Protein AF-A0A7X3IPS2-F1 (afdb_monomer_lite)

Secondary structure (DSSP, 8-state):
--------------HHHHHHHHHHHGGGSPPPHHHHHHHHHHHHHHHHTT-HHHHHHHHHHHHHHHHHHHHHHHHT-SS--SS--HHHHHHHS--TTS---HHHHHHHHHHHHHHH-S-GGGGSPPPHHHHHHHHHHHHHHHHHHHHHHHGGG-------

Foldseek 3Di:
DDDDPDDPPPPPPPVVVVLVVVVVVCLWDQDDLVRLLVLLVVLVVCLVVLQLLSNLSSLLSSLQSLLQLLLCLVVVNPTGDSDDDPVSQQQLCQDPVRGRDVVVVVLSVVSVCLNPPPDCVSSPRDDSVVSVVSSQSSLVSSQVSLCSRQPPPRPRDRPD

Organism: NCBI:txid2691084

Sequence (160 aa):
MTAQYRLREEEYFDWSTHVLQLRNGVKSSTASIEEVQASMNFTKIFLEYQLTFPCLVLCNWAIDNALRTFYMKKHRQISPPYTLSLNQLLELTRDSRGHPDLETVNFMESIRFLVNSPDMALHQPMNEGHLINMIRRADKLVYDLYLRSYGAEARYKRVF

pLDDT: mean 80.74, std 19.68, range [32.91, 97.38]

Radius of gyration: 18.31 Å; chains: 1; bounding box: 43×30×71 Å

Structure (mmCIF, N/CA/C/O backbone):
data_AF-A0A7X3IPS2-F1
#
_entry.id   AF-A0A7X3IPS2-F1
#
loop_
_atom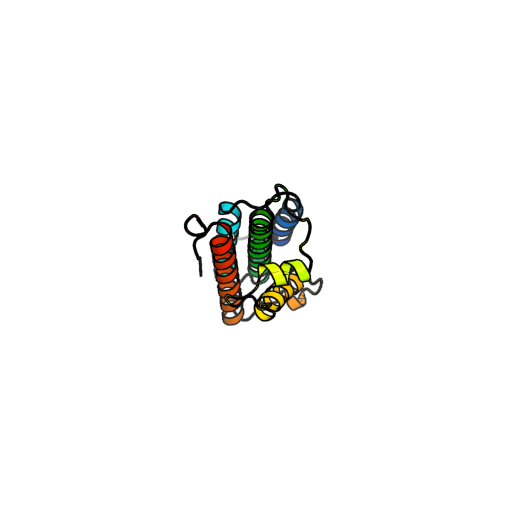_site.group_PDB
_atom_site.id
_atom_site.type_symbol
_atom_site.label_atom_id
_atom_site.label_alt_id
_atom_site.label_comp_id
_atom_site.label_asym_id
_atom_site.label_entity_id
_atom_site.label_seq_id
_atom_site.pdbx_PDB_ins_code
_atom_site.Cartn_x
_atom_site.Cartn_y
_atom_site.Cartn_z
_atom_site.occupancy
_atom_site.B_iso_or_equiv
_atom_site.auth_seq_id
_atom_site.auth_comp_id
_atom_site.auth_asym_id
_atom_site.auth_atom_id
_atom_site.pdbx_PDB_model_num
ATOM 1 N N . MET A 1 1 ? -24.904 14.434 53.618 1.00 34.22 1 MET A N 1
ATOM 2 C CA . MET A 1 1 ? -24.060 13.274 53.255 1.00 34.22 1 MET A CA 1
ATOM 3 C C . MET A 1 1 ? -24.700 12.617 52.038 1.00 34.22 1 MET A C 1
ATOM 5 O O . MET A 1 1 ? -25.789 12.091 52.181 1.00 34.22 1 MET A O 1
ATOM 9 N N . THR A 1 2 ? -24.271 13.007 50.827 1.00 32.97 2 THR A N 1
ATOM 10 C CA . THR A 1 2 ? -23.383 12.239 49.901 1.00 32.97 2 THR A CA 1
ATOM 11 C C . THR A 1 2 ? -24.122 11.072 49.225 1.00 32.97 2 THR A C 1
ATOM 13 O O . THR A 1 2 ? -24.678 10.250 49.929 1.00 32.97 2 THR A O 1
ATOM 16 N N . ALA A 1 3 ? -24.171 10.904 47.902 1.00 33.41 3 ALA A N 1
ATOM 17 C CA . ALA A 1 3 ? -23.391 11.495 46.819 1.00 33.41 3 ALA A CA 1
ATOM 18 C C . ALA A 1 3 ? -24.194 11.503 45.501 1.00 33.41 3 ALA A C 1
ATOM 20 O O . ALA A 1 3 ? -24.949 10.578 45.211 1.00 33.41 3 ALA A O 1
ATOM 21 N N . GLN A 1 4 ? -23.988 12.553 44.701 1.00 34.12 4 GLN A N 1
ATOM 22 C CA . GLN A 1 4 ? -24.359 12.616 43.288 1.00 34.12 4 GLN A CA 1
ATOM 23 C C . GLN A 1 4 ? -23.482 11.637 42.499 1.00 34.12 4 GLN A C 1
ATOM 25 O O . GLN A 1 4 ? -22.257 11.777 42.489 1.00 34.12 4 GLN A O 1
ATOM 30 N N . TYR A 1 5 ? -24.100 10.682 41.806 1.00 33.94 5 TYR A N 1
ATOM 31 C CA . TYR A 1 5 ? -23.429 9.923 40.757 1.00 33.94 5 TYR A CA 1
ATOM 32 C C . TYR A 1 5 ? -23.233 10.843 39.551 1.00 33.94 5 TYR A C 1
ATOM 34 O O . TYR A 1 5 ? -24.159 11.127 38.795 1.00 33.94 5 TYR A O 1
ATOM 42 N N . ARG A 1 6 ? -22.012 11.361 39.418 1.00 32.91 6 ARG A N 1
ATOM 43 C CA . ARG A 1 6 ? -21.554 12.119 38.258 1.00 32.91 6 ARG A CA 1
ATOM 44 C C . ARG A 1 6 ? -21.224 11.098 37.162 1.00 32.91 6 ARG A C 1
ATOM 46 O O . ARG A 1 6 ? -20.162 10.481 37.205 1.00 32.91 6 ARG A O 1
ATOM 53 N N . LEU A 1 7 ? -22.164 10.869 36.243 1.00 37.28 7 LEU A N 1
ATOM 54 C CA . LEU A 1 7 ? -21.912 10.122 35.010 1.00 37.28 7 LEU A CA 1
ATOM 55 C C . LEU A 1 7 ? -20.821 10.872 34.240 1.00 37.28 7 LEU A C 1
ATOM 57 O O . LEU A 1 7 ? -20.974 12.048 33.917 1.00 37.28 7 LEU A O 1
ATOM 61 N N . ARG A 1 8 ? -19.675 10.218 34.059 1.00 33.62 8 ARG A N 1
ATOM 62 C CA . ARG A 1 8 ? -18.564 10.730 33.267 1.00 33.62 8 ARG A CA 1
ATOM 63 C C . ARG A 1 8 ? -18.957 10.494 31.810 1.00 33.62 8 ARG A C 1
ATOM 65 O O . ARG A 1 8 ? -18.956 9.352 31.368 1.00 33.62 8 ARG A O 1
ATOM 72 N N . GLU A 1 9 ? -19.383 11.550 31.125 1.00 34.34 9 GLU A N 1
ATOM 73 C CA . GLU A 1 9 ? -19.532 11.552 29.671 1.00 34.34 9 GLU A CA 1
ATOM 74 C C . GLU A 1 9 ? -18.151 11.250 29.078 1.00 34.34 9 GLU A C 1
ATOM 76 O O . GLU A 1 9 ? -17.241 12.076 29.128 1.00 34.34 9 GLU A O 1
ATOM 81 N N . GLU A 1 10 ? -17.949 10.017 28.616 1.00 37.53 10 GLU A N 1
ATOM 82 C CA . GLU A 1 10 ? -16.849 9.707 27.712 1.00 37.53 10 GLU A CA 1
ATOM 83 C C . GLU A 1 10 ? -17.208 10.358 26.378 1.00 37.53 10 GLU A C 1
ATOM 85 O O . GLU A 1 10 ? -18.087 9.888 25.656 1.00 37.53 10 GLU A O 1
ATOM 90 N N . GLU A 1 11 ? -16.581 11.501 26.097 1.00 37.28 11 GLU A N 1
ATOM 91 C CA . GLU A 1 11 ? -16.639 12.152 24.794 1.00 37.28 11 GLU A CA 1
ATOM 92 C C . GLU A 1 11 ? -16.196 11.141 23.730 1.00 37.28 11 GLU A C 1
ATOM 94 O O . GLU A 1 11 ? -15.011 10.840 23.572 1.00 37.28 11 GLU A O 1
ATOM 99 N N . TYR A 1 12 ? -17.171 10.586 23.011 1.00 39.53 12 TYR A N 1
ATOM 100 C CA . TYR A 1 12 ? -16.954 9.825 21.791 1.00 39.53 12 TYR A CA 1
ATOM 101 C C . TYR A 1 12 ? -16.285 10.761 20.781 1.00 39.53 12 TYR A C 1
ATOM 103 O O . TYR A 1 12 ? -16.941 11.553 20.103 1.00 39.53 12 TYR A O 1
ATOM 111 N N . PHE A 1 13 ? -14.955 10.726 20.738 1.00 41.16 13 PHE A N 1
ATOM 112 C CA . PHE A 1 13 ? -14.183 11.504 19.786 1.00 41.16 13 PHE A CA 1
ATOM 113 C C . PHE A 1 13 ? -14.380 10.884 18.403 1.00 41.16 13 PHE A C 1
ATOM 115 O O . PHE A 1 13 ? -13.818 9.834 1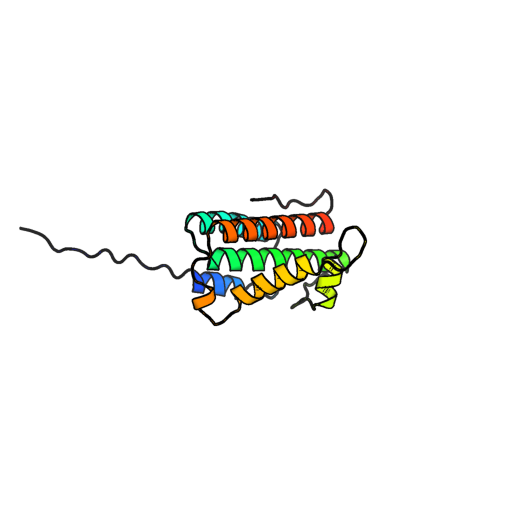8.080 1.00 41.16 13 PHE A O 1
ATOM 122 N N . ASP A 1 14 ? -15.231 11.519 17.600 1.00 45.22 14 ASP A N 1
ATOM 123 C CA . ASP A 1 14 ? -15.514 11.101 16.236 1.00 45.22 14 ASP A CA 1
ATOM 124 C C . ASP A 1 14 ? -14.281 11.325 15.345 1.00 45.22 14 ASP A C 1
ATOM 126 O O . ASP A 1 14 ? -14.083 12.366 14.712 1.00 45.22 14 ASP A O 1
ATOM 130 N N . TRP A 1 15 ? -13.426 10.307 15.281 1.00 46.47 15 TRP A N 1
ATOM 131 C CA . TRP A 1 15 ? -12.286 10.278 14.370 1.00 46.47 15 TRP A CA 1
ATOM 132 C C . TRP A 1 15 ? -12.720 10.308 12.900 1.00 46.47 15 TRP A C 1
ATOM 134 O O . TRP A 1 15 ? -11.904 10.660 12.047 1.00 46.47 15 TRP A O 1
ATOM 144 N N . SER A 1 16 ? -13.980 9.985 12.571 1.00 45.34 16 SER A N 1
ATOM 145 C CA . SER A 1 16 ? -14.436 9.942 11.180 1.00 45.34 16 SER A CA 1
ATOM 146 C C . SER A 1 16 ? -14.398 11.327 10.534 1.00 45.34 16 SER A C 1
ATOM 148 O O . SER A 1 16 ? -13.926 11.453 9.405 1.00 45.34 16 SER A O 1
ATOM 150 N N . THR A 1 17 ? -14.755 12.391 11.259 1.00 43.91 17 THR A N 1
ATOM 151 C CA . THR A 1 17 ? -14.713 13.768 10.744 1.00 43.91 17 THR A CA 1
ATOM 152 C C . THR A 1 17 ? -13.282 14.259 10.514 1.00 43.91 17 THR A C 1
ATOM 154 O O . THR A 1 17 ? -13.012 14.882 9.488 1.00 43.91 17 THR A O 1
ATOM 157 N N . HIS A 1 18 ? -12.336 13.922 11.395 1.00 47.38 18 HIS A N 1
ATOM 158 C CA . HIS A 1 18 ? -10.920 14.287 11.234 1.00 47.38 18 HIS A CA 1
ATOM 159 C C . HIS A 1 18 ? -10.238 13.488 10.110 1.00 47.38 18 HIS A C 1
ATOM 161 O O . HIS A 1 18 ? -9.494 14.046 9.301 1.00 47.38 18 HIS A O 1
ATOM 167 N N . VAL A 1 19 ? -10.555 12.198 9.984 1.00 49.00 19 VAL A N 1
ATOM 168 C CA . VAL A 1 19 ? -10.088 11.343 8.881 1.00 49.00 19 VAL A CA 1
ATOM 169 C C . VAL A 1 19 ? -10.677 11.802 7.535 1.00 49.00 19 VAL A C 1
ATOM 171 O O . VAL A 1 19 ? -9.983 11.818 6.516 1.00 49.00 19 VAL A O 1
ATOM 174 N N . LEU A 1 20 ? -11.930 12.268 7.515 1.00 43.88 20 LEU A N 1
ATOM 175 C CA . LEU A 1 20 ? -12.559 12.873 6.334 1.00 43.88 20 LEU A CA 1
ATOM 176 C C . LEU A 1 20 ? -11.974 14.254 5.982 1.00 43.88 20 LEU A C 1
ATOM 178 O O . LEU A 1 20 ? -11.923 14.614 4.803 1.00 43.88 20 LEU A O 1
ATOM 182 N N . GLN A 1 21 ? -11.494 15.023 6.962 1.00 43.47 21 GLN A N 1
ATOM 183 C CA . GLN A 1 21 ? -10.773 16.277 6.714 1.00 43.47 21 GLN A CA 1
ATOM 184 C C . GLN A 1 21 ? -9.383 16.026 6.110 1.00 43.47 21 GLN A C 1
ATOM 186 O O . GLN A 1 21 ? -9.033 16.674 5.119 1.00 43.47 21 GLN A O 1
ATOM 191 N N . LEU A 1 22 ? -8.649 15.011 6.589 1.00 46.16 22 LEU A N 1
ATOM 192 C CA . LEU A 1 22 ? -7.422 14.527 5.936 1.00 46.16 22 LEU A CA 1
ATOM 193 C C . LEU A 1 22 ? -7.694 14.084 4.484 1.00 46.16 22 LEU A C 1
ATOM 195 O O . LEU A 1 22 ? -6.935 14.413 3.573 1.00 46.16 22 LEU A O 1
ATOM 199 N N . ARG A 1 23 ? -8.828 13.419 4.226 1.00 44.53 23 ARG A N 1
ATOM 200 C CA . ARG A 1 23 ? -9.253 12.998 2.876 1.00 44.53 23 ARG A CA 1
ATOM 201 C C . ARG A 1 23 ? -9.478 14.168 1.904 1.00 44.53 23 ARG A C 1
ATOM 203 O O . ARG A 1 23 ? -9.291 13.997 0.698 1.00 44.53 23 ARG A O 1
ATOM 210 N N . ASN A 1 24 ? -9.904 15.339 2.383 1.00 41.78 24 ASN A N 1
ATOM 211 C CA . ASN A 1 24 ? -10.244 16.478 1.523 1.00 41.78 24 ASN A CA 1
ATOM 212 C C . ASN A 1 24 ? -9.077 17.450 1.281 1.00 41.78 24 ASN A C 1
ATOM 214 O O . ASN A 1 24 ? -9.014 18.022 0.195 1.00 41.78 24 ASN A O 1
ATOM 218 N N . GLY A 1 25 ? -8.132 17.581 2.218 1.00 42.94 25 GLY A N 1
ATOM 219 C CA . GLY A 1 25 ? -6.941 18.429 2.050 1.00 42.94 25 GLY A CA 1
ATOM 220 C C . GLY A 1 25 ? -5.858 17.849 1.125 1.00 42.94 25 GLY A C 1
ATOM 221 O O . GLY A 1 25 ? -5.086 18.596 0.537 1.00 42.94 25 GLY A O 1
ATOM 222 N N . VAL A 1 26 ? -5.825 16.524 0.933 1.00 50.06 26 VAL A N 1
ATOM 223 C CA . VAL A 1 26 ? -4.728 15.808 0.237 1.00 50.06 26 VAL A CA 1
ATOM 224 C C . VAL A 1 26 ? -4.980 15.617 -1.273 1.00 50.06 26 VAL A C 1
ATOM 226 O O . VAL A 1 26 ? -4.224 14.963 -1.985 1.00 50.06 26 VAL A O 1
ATOM 229 N N . LYS A 1 27 ? -6.040 16.213 -1.830 1.00 47.78 27 LYS A N 1
ATOM 230 C CA . LYS A 1 27 ? -6.410 16.007 -3.244 1.00 47.78 27 LYS A CA 1
ATOM 231 C C . LYS A 1 27 ? -5.476 16.697 -4.259 1.00 47.78 27 LYS A C 1
ATOM 233 O O . LYS A 1 27 ? -5.594 16.393 -5.445 1.00 47.78 27 LYS A O 1
ATOM 238 N N . SER A 1 28 ? -4.545 17.562 -3.831 1.00 47.19 28 SER A N 1
ATOM 239 C CA . SER A 1 28 ? -3.682 18.361 -4.726 1.00 47.19 28 SER A CA 1
ATOM 240 C C . SER A 1 28 ? -2.165 18.206 -4.539 1.00 47.19 28 SER A C 1
ATOM 242 O O . SER A 1 28 ? -1.419 18.788 -5.322 1.00 47.19 28 SER A O 1
ATOM 244 N N . SER A 1 29 ? -1.685 17.437 -3.556 1.00 54.91 29 SER A N 1
ATOM 245 C CA . SER A 1 29 ? -0.248 17.219 -3.316 1.00 54.91 29 SER A CA 1
ATOM 246 C C . SER A 1 29 ? 0.054 15.728 -3.241 1.00 54.91 29 SER A C 1
ATOM 248 O O . SER A 1 29 ? -0.728 14.972 -2.669 1.00 54.91 29 SER A O 1
ATOM 250 N N . THR A 1 30 ? 1.181 15.288 -3.803 1.00 61.06 30 THR A N 1
ATOM 251 C CA . THR A 1 30 ? 1.749 13.992 -3.411 1.00 61.06 30 THR A CA 1
ATOM 252 C C . THR A 1 30 ? 2.119 14.068 -1.948 1.00 61.06 30 THR A C 1
ATOM 254 O O . THR A 1 30 ? 2.839 14.997 -1.570 1.00 61.06 30 THR A O 1
ATOM 257 N N . ALA A 1 31 ? 1.656 13.108 -1.150 1.00 68.75 31 ALA A N 1
ATOM 258 C CA . ALA A 1 31 ? 2.156 12.999 0.204 1.00 68.75 31 ALA A CA 1
ATOM 259 C C . ALA A 1 31 ? 3.664 12.713 0.172 1.00 68.75 31 ALA A C 1
ATOM 261 O O . ALA A 1 31 ? 4.147 11.954 -0.680 1.00 68.75 31 ALA A O 1
ATOM 262 N N . SER A 1 32 ? 4.411 13.325 1.083 1.00 81.12 32 SER A N 1
ATOM 263 C CA . SER A 1 32 ? 5.819 13.008 1.274 1.00 81.12 32 SER A CA 1
ATOM 264 C C . SER A 1 32 ? 5.973 11.553 1.737 1.00 81.12 32 SER A C 1
ATOM 266 O O . SER A 1 32 ? 5.041 10.921 2.246 1.00 81.12 32 SER A O 1
ATOM 268 N N . ILE A 1 33 ? 7.164 10.979 1.564 1.00 86.69 33 ILE A N 1
ATOM 269 C CA . ILE A 1 33 ? 7.423 9.611 2.034 1.00 86.69 33 ILE A CA 1
ATOM 270 C C . ILE A 1 33 ? 7.246 9.501 3.556 1.00 86.69 33 ILE A C 1
ATOM 272 O O . ILE A 1 33 ? 6.801 8.468 4.053 1.00 86.69 33 ILE A O 1
ATOM 276 N N . GLU A 1 34 ? 7.536 10.581 4.285 1.00 88.31 34 GLU A N 1
ATOM 277 C CA . GLU A 1 34 ? 7.332 10.701 5.728 1.00 88.31 34 GLU A CA 1
ATOM 278 C C . GLU A 1 34 ? 5.846 10.682 6.096 1.00 88.31 34 GLU A C 1
ATOM 280 O O . GLU A 1 34 ? 5.460 10.020 7.057 1.00 88.31 34 GLU A O 1
ATOM 285 N N . GLU A 1 35 ? 5.004 11.352 5.313 1.00 89.06 35 GLU A N 1
ATOM 286 C CA . GLU A 1 35 ? 3.555 11.344 5.496 1.00 89.06 35 GLU A CA 1
ATOM 287 C C . GLU A 1 35 ? 2.972 9.940 5.267 1.00 89.06 35 GLU A C 1
ATOM 289 O O . GLU A 1 35 ? 2.191 9.450 6.086 1.00 89.06 35 GLU A O 1
ATOM 294 N N . VAL A 1 36 ? 3.416 9.233 4.219 1.00 92.12 36 VAL A N 1
ATOM 295 C CA . VAL A 1 36 ? 3.009 7.834 3.989 1.00 92.12 36 VAL A CA 1
ATOM 296 C C . VAL A 1 36 ? 3.486 6.913 5.116 1.00 92.12 36 VAL A C 1
ATOM 298 O O . VAL A 1 36 ? 2.712 6.083 5.600 1.00 92.12 36 VAL A O 1
ATOM 301 N N . GLN A 1 37 ? 4.724 7.085 5.586 1.00 92.88 37 GLN A N 1
ATOM 302 C CA . GLN A 1 37 ? 5.255 6.348 6.734 1.00 92.88 37 GLN A CA 1
ATOM 303 C C . GLN A 1 37 ? 4.420 6.586 7.998 1.00 92.88 37 GLN A C 1
ATOM 305 O O . GLN A 1 37 ? 4.110 5.636 8.720 1.00 92.88 37 GLN A O 1
ATOM 310 N N . ALA A 1 38 ? 4.043 7.839 8.267 1.00 92.88 38 ALA A N 1
ATOM 311 C CA . ALA A 1 38 ? 3.233 8.200 9.422 1.00 92.88 38 ALA A CA 1
ATOM 312 C C . ALA A 1 38 ? 1.865 7.510 9.385 1.00 92.88 38 ALA A C 1
ATOM 314 O O . ALA A 1 38 ? 1.455 6.934 10.389 1.00 92.88 38 ALA A O 1
ATOM 315 N N . SER A 1 39 ? 1.195 7.468 8.231 1.00 92.38 39 SER A N 1
ATOM 316 C CA . SER A 1 39 ? -0.091 6.768 8.094 1.00 92.38 39 SER A CA 1
ATOM 317 C C . SER A 1 39 ? 0.005 5.269 8.359 1.00 92.38 39 SER A C 1
ATOM 319 O O . SER A 1 39 ? -0.865 4.696 9.021 1.00 92.38 39 SER A O 1
ATOM 321 N N . MET A 1 40 ? 1.085 4.623 7.923 1.00 94.75 40 MET A N 1
ATOM 322 C CA . MET A 1 40 ? 1.300 3.203 8.207 1.00 94.75 40 MET A CA 1
ATOM 323 C C . MET A 1 40 ? 1.643 2.959 9.683 1.00 94.75 40 MET A C 1
ATOM 325 O O . MET A 1 40 ? 1.160 1.994 10.273 1.00 94.75 40 MET A O 1
ATOM 329 N N . ASN A 1 41 ? 2.361 3.881 10.332 1.00 94.19 41 ASN A N 1
ATOM 330 C CA . ASN A 1 41 ? 2.566 3.845 11.783 1.00 94.19 41 ASN A CA 1
ATOM 331 C C . ASN A 1 41 ? 1.249 4.034 12.557 1.00 94.19 41 ASN A C 1
ATOM 333 O O . ASN A 1 41 ? 0.978 3.286 13.493 1.00 94.19 41 ASN A O 1
ATOM 337 N N . PHE A 1 42 ? 0.399 4.984 12.155 1.00 93.69 42 PHE A N 1
ATOM 338 C CA . PHE A 1 42 ? -0.914 5.187 12.774 1.00 93.69 42 PHE A CA 1
ATOM 339 C C . PHE A 1 42 ? -1.832 3.980 12.588 1.00 93.69 42 PHE A C 1
ATOM 341 O O . PHE A 1 42 ? -2.573 3.638 13.503 1.00 93.69 42 PHE A O 1
ATOM 348 N N . THR A 1 43 ? -1.737 3.283 11.453 1.00 94.06 43 THR A N 1
ATOM 349 C CA . THR A 1 43 ? -2.481 2.036 11.218 1.00 94.06 43 THR A CA 1
ATOM 350 C C . THR A 1 43 ? -2.192 1.000 12.308 1.00 94.06 43 THR A C 1
ATOM 352 O O . THR A 1 43 ? -3.105 0.315 12.757 1.00 94.06 43 THR A O 1
ATOM 355 N N . LYS A 1 44 ? -0.947 0.919 12.798 1.00 91.62 44 LYS A N 1
ATOM 356 C CA . LYS A 1 44 ? -0.581 0.036 13.918 1.00 91.62 44 LYS A CA 1
ATOM 357 C C . LYS A 1 44 ? -1.276 0.424 15.214 1.00 91.62 44 LYS A C 1
ATOM 359 O O . LYS A 1 44 ? -1.809 -0.446 15.890 1.00 91.62 44 LYS A O 1
ATOM 364 N N . ILE A 1 45 ? -1.326 1.717 15.513 1.00 92.56 45 ILE A N 1
ATOM 365 C CA . ILE A 1 45 ? -2.010 2.229 16.703 1.00 92.56 45 ILE A CA 1
ATOM 366 C C . ILE A 1 45 ? -3.509 1.915 16.615 1.00 92.56 45 ILE A C 1
ATOM 368 O O . ILE A 1 45 ? -4.078 1.351 17.540 1.00 92.56 45 ILE A O 1
ATOM 372 N N . PHE A 1 46 ? -4.159 2.202 15.484 1.00 92.06 46 PHE A N 1
ATOM 373 C CA . PHE A 1 46 ? -5.588 1.918 15.313 1.00 92.06 46 PHE A CA 1
ATOM 374 C C . PHE A 1 46 ? -5.920 0.424 15.348 1.00 92.06 46 PHE A C 1
ATOM 376 O O . PHE A 1 46 ? -6.990 0.051 15.833 1.00 92.06 46 PHE A O 1
ATOM 383 N N . LEU A 1 47 ? -5.002 -0.431 14.894 1.00 91.62 47 LEU A N 1
ATOM 384 C CA . LEU A 1 47 ? -5.136 -1.877 15.016 1.00 91.62 47 LEU A CA 1
ATOM 385 C C . LEU A 1 47 ? -5.152 -2.328 16.485 1.00 91.62 47 LEU A C 1
ATOM 387 O O . LEU A 1 47 ? -5.973 -3.172 16.829 1.00 91.62 47 LEU A O 1
ATOM 391 N N . GLU A 1 48 ? -4.312 -1.750 17.350 1.00 91.00 48 GLU A N 1
ATOM 392 C CA . GLU A 1 48 ? -4.296 -2.059 18.794 1.00 91.00 48 GLU A CA 1
ATOM 393 C C . GLU A 1 48 ? -5.641 -1.731 19.469 1.00 91.00 48 GLU A C 1
ATOM 395 O O . GLU A 1 48 ? -6.060 -2.424 20.394 1.00 91.00 48 GLU A O 1
ATOM 400 N N . TYR A 1 49 ? -6.361 -0.731 18.951 1.00 89.50 49 TYR A N 1
ATOM 401 C CA . TYR A 1 49 ? -7.722 -0.380 19.374 1.00 89.50 49 TYR A CA 1
ATOM 402 C C . TYR A 1 49 ? -8.830 -1.105 18.590 1.00 89.50 49 TYR A C 1
ATOM 404 O O . TYR A 1 49 ? -10.006 -0.792 18.765 1.00 89.50 49 TYR A O 1
ATOM 412 N N . GLN A 1 50 ? -8.484 -2.056 17.714 1.00 86.00 50 GLN A N 1
ATOM 413 C CA . GLN A 1 50 ? -9.418 -2.818 16.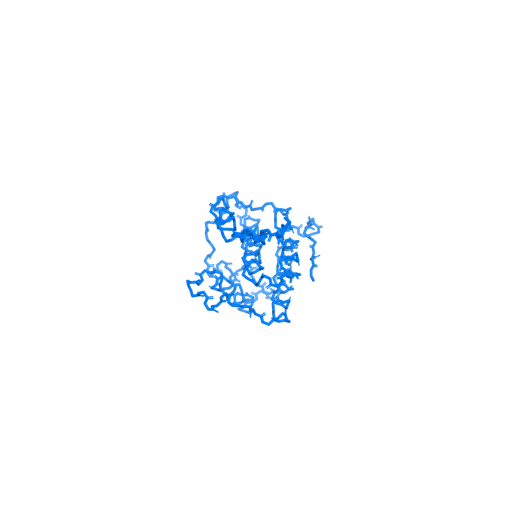868 1.00 86.00 50 GLN A CA 1
ATOM 414 C C . GLN A 1 50 ? -10.294 -1.938 15.952 1.00 86.00 50 GLN A C 1
ATOM 416 O O . GLN A 1 50 ? -11.378 -2.330 15.507 1.00 86.00 50 GLN A O 1
ATOM 421 N N . LEU A 1 51 ? -9.810 -0.742 15.609 1.00 88.44 51 LEU A N 1
ATOM 422 C CA . LEU A 1 51 ? -10.525 0.222 14.780 1.00 88.44 51 LEU A CA 1
ATOM 423 C C . LEU A 1 51 ? -10.325 -0.097 13.291 1.00 88.44 51 LEU A C 1
ATOM 425 O O . LEU A 1 51 ? -9.452 0.446 12.616 1.00 88.44 51 LEU A O 1
ATOM 429 N N . THR A 1 52 ? -11.178 -0.986 12.771 1.00 90.19 52 THR A N 1
ATOM 430 C CA . THR A 1 52 ? -11.101 -1.511 11.392 1.00 90.19 52 THR A CA 1
ATOM 431 C C . THR A 1 52 ? -11.155 -0.409 10.330 1.00 90.19 52 THR A C 1
ATOM 433 O O . THR A 1 52 ? -10.322 -0.379 9.422 1.00 90.19 52 THR A O 1
ATOM 436 N N . PHE A 1 53 ? -12.119 0.510 10.429 1.00 90.31 53 PHE A N 1
ATOM 437 C CA . PHE A 1 53 ? -12.329 1.527 9.397 1.00 90.31 53 PHE A CA 1
ATOM 438 C C . PHE A 1 53 ? -11.161 2.528 9.279 1.00 90.31 53 PHE A C 1
ATOM 440 O O . PHE A 1 53 ? -10.662 2.710 8.167 1.00 90.31 53 PHE A O 1
ATOM 447 N N . PRO A 1 54 ? -10.627 3.113 10.371 1.00 91.50 54 PRO A N 1
ATOM 448 C CA . PRO A 1 54 ? -9.403 3.914 10.301 1.00 91.50 54 PRO A CA 1
ATOM 449 C C . PRO A 1 54 ? -8.214 3.177 9.669 1.00 91.50 54 PRO A C 1
ATOM 451 O O . PRO A 1 54 ? -7.532 3.749 8.819 1.00 91.50 54 PRO A O 1
ATOM 454 N N . CYS A 1 55 ? -7.999 1.899 10.006 1.00 93.31 55 CYS A N 1
ATOM 455 C CA . CYS A 1 55 ? -6.944 1.090 9.389 1.00 93.31 55 CYS A CA 1
ATOM 456 C C . CYS A 1 55 ? -7.113 0.976 7.867 1.00 93.31 55 CYS A C 1
ATOM 458 O O . CYS A 1 55 ? -6.150 1.160 7.122 1.00 93.31 55 CYS A O 1
ATOM 460 N N . LEU A 1 56 ? -8.338 0.714 7.400 1.00 93.25 56 LEU A N 1
ATOM 461 C CA . LEU A 1 56 ? -8.672 0.655 5.975 1.00 93.25 56 LEU A CA 1
ATOM 462 C C . LEU A 1 56 ? -8.388 1.981 5.262 1.00 93.25 56 LEU A C 1
ATOM 464 O O . LEU A 1 56 ? -7.774 1.987 4.193 1.00 93.25 56 LEU A O 1
ATOM 468 N N . VAL A 1 57 ? -8.801 3.105 5.858 1.00 93.25 57 VAL A N 1
ATOM 469 C CA . VAL A 1 57 ? -8.602 4.438 5.272 1.00 93.25 57 VAL A CA 1
ATOM 470 C C . VAL A 1 57 ? -7.117 4.755 5.122 1.00 93.25 57 VAL A C 1
ATOM 472 O O . VAL A 1 57 ? -6.690 5.197 4.053 1.00 93.25 57 VAL A O 1
ATOM 475 N N . LEU A 1 58 ? -6.322 4.506 6.164 1.00 94.62 58 LEU A N 1
ATOM 476 C CA . LEU A 1 58 ? -4.886 4.780 6.145 1.00 94.62 58 LEU A CA 1
ATOM 477 C C . LEU A 1 58 ? -4.143 3.874 5.159 1.00 94.62 58 LEU A C 1
ATOM 479 O O . LEU A 1 58 ? -3.295 4.370 4.419 1.00 94.62 58 LEU A O 1
ATOM 483 N N . CYS A 1 59 ? -4.511 2.590 5.073 1.00 95.88 59 CYS A N 1
ATOM 484 C CA . CYS A 1 59 ? -3.972 1.679 4.061 1.00 95.88 59 CYS A CA 1
ATOM 485 C C . CYS A 1 59 ? -4.284 2.171 2.642 1.00 95.88 59 CYS A C 1
ATOM 487 O O . CYS A 1 59 ? -3.377 2.267 1.815 1.00 95.88 59 CYS A O 1
ATOM 489 N N . ASN A 1 60 ? -5.544 2.530 2.359 1.00 95.44 60 ASN A N 1
ATOM 490 C CA . ASN A 1 60 ? -5.931 3.067 1.052 1.00 95.44 60 ASN A CA 1
ATOM 491 C C . ASN A 1 60 ? -5.122 4.321 0.707 1.00 95.44 60 ASN A C 1
ATOM 493 O O . ASN A 1 60 ? -4.612 4.462 -0.401 1.00 95.44 60 ASN A O 1
ATOM 497 N N . TRP A 1 61 ? -4.998 5.235 1.669 1.00 94.12 61 TRP A N 1
ATOM 498 C CA . TRP A 1 61 ? -4.292 6.494 1.482 1.00 94.12 61 TRP A CA 1
ATOM 499 C C . TRP A 1 61 ? -2.789 6.300 1.252 1.00 94.12 61 TRP A C 1
ATOM 501 O O . TRP A 1 61 ? -2.215 6.947 0.376 1.00 94.12 61 TRP A O 1
ATOM 511 N N . ALA A 1 62 ? -2.152 5.389 1.990 1.00 95.12 62 ALA A N 1
ATOM 512 C CA . ALA A 1 62 ? -0.744 5.052 1.809 1.00 95.12 62 ALA A CA 1
ATOM 513 C C . ALA A 1 62 ? -0.480 4.454 0.417 1.00 95.12 62 ALA A C 1
ATOM 515 O O . ALA A 1 62 ? 0.446 4.886 -0.274 1.00 95.12 62 ALA A O 1
ATOM 516 N N . ILE A 1 63 ? -1.329 3.517 -0.023 1.00 95.44 63 ILE A N 1
ATOM 517 C CA . ILE A 1 63 ? -1.248 2.894 -1.352 1.00 95.44 63 ILE A CA 1
ATOM 518 C C . ILE A 1 63 ? -1.435 3.941 -2.458 1.00 95.44 63 ILE A C 1
ATOM 520 O O . ILE A 1 63 ? -0.604 4.026 -3.363 1.00 95.44 63 ILE A O 1
ATOM 524 N N . ASP A 1 64 ? -2.486 4.765 -2.384 1.00 93.69 64 ASP A N 1
ATOM 525 C CA . ASP A 1 64 ? -2.779 5.778 -3.406 1.00 93.69 64 ASP A CA 1
ATOM 526 C C . ASP A 1 64 ? -1.629 6.787 -3.550 1.00 93.69 64 ASP A C 1
ATOM 528 O O . ASP A 1 64 ? -1.262 7.156 -4.669 1.00 93.69 64 ASP A O 1
ATOM 532 N N . ASN A 1 65 ? -1.020 7.214 -2.441 1.00 91.94 65 ASN A N 1
ATOM 533 C CA . ASN A 1 65 ? 0.128 8.118 -2.487 1.00 91.94 65 ASN A CA 1
ATOM 534 C C . ASN A 1 65 ? 1.378 7.443 -3.054 1.00 91.94 65 ASN A C 1
ATOM 536 O O . ASN A 1 65 ? 2.039 8.028 -3.912 1.00 91.94 65 ASN A O 1
ATOM 540 N N . ALA A 1 66 ? 1.678 6.205 -2.652 1.00 93.50 66 ALA A N 1
ATOM 541 C CA . ALA A 1 66 ? 2.800 5.455 -3.212 1.00 93.50 66 ALA A CA 1
ATOM 542 C C . ALA A 1 66 ? 2.653 5.263 -4.734 1.00 93.50 66 ALA A C 1
ATOM 544 O O . ALA A 1 66 ? 3.614 5.452 -5.480 1.00 93.50 66 ALA A O 1
ATOM 545 N N . LEU A 1 67 ? 1.438 4.970 -5.214 1.00 93.50 67 LEU A N 1
ATOM 546 C CA . LEU A 1 67 ? 1.136 4.847 -6.641 1.00 93.50 67 LEU A CA 1
ATOM 547 C C . LEU A 1 67 ? 1.307 6.169 -7.395 1.00 93.50 67 LEU A C 1
ATOM 549 O O . LEU A 1 67 ? 1.919 6.179 -8.462 1.00 93.50 67 LEU A O 1
ATOM 553 N N . ARG A 1 68 ? 0.790 7.284 -6.862 1.00 91.94 68 ARG A N 1
ATOM 554 C CA . ARG A 1 68 ? 0.951 8.617 -7.476 1.00 91.94 68 ARG A CA 1
ATOM 555 C C . ARG A 1 68 ? 2.420 9.005 -7.570 1.00 91.94 68 ARG A C 1
ATOM 557 O O . ARG A 1 68 ? 2.866 9.446 -8.627 1.00 91.94 68 ARG A O 1
ATOM 564 N N . THR A 1 69 ? 3.174 8.779 -6.499 1.00 90.44 69 THR A N 1
ATOM 565 C CA . THR A 1 69 ? 4.617 9.020 -6.459 1.00 90.44 69 THR A CA 1
ATOM 566 C C . THR A 1 69 ? 5.348 8.165 -7.490 1.00 90.44 69 THR A C 1
ATOM 568 O O . THR A 1 69 ? 6.145 8.694 -8.271 1.00 90.44 69 THR A O 1
ATOM 571 N N . PHE A 1 70 ? 5.036 6.867 -7.565 1.00 92.12 70 PHE A N 1
ATOM 572 C CA . PHE A 1 70 ? 5.649 5.980 -8.550 1.00 92.12 70 PHE A CA 1
ATOM 573 C C . PHE A 1 70 ? 5.320 6.400 -9.981 1.00 92.12 70 PHE A C 1
ATOM 575 O O . PHE A 1 70 ? 6.212 6.490 -10.825 1.00 92.12 70 PHE A O 1
ATOM 582 N N . TYR A 1 71 ? 4.057 6.726 -10.247 1.00 92.56 71 TYR A N 1
ATOM 583 C CA . TYR A 1 71 ? 3.607 7.218 -11.541 1.00 92.56 71 TYR A CA 1
ATOM 584 C C . TYR A 1 71 ? 4.364 8.484 -11.955 1.00 92.56 71 TYR A C 1
ATOM 586 O O . TYR A 1 71 ? 4.942 8.543 -13.041 1.00 92.56 71 TYR A O 1
ATOM 594 N N . MET A 1 72 ? 4.439 9.480 -11.073 1.00 90.19 72 MET A N 1
ATOM 595 C CA . MET A 1 72 ? 5.155 10.724 -11.351 1.00 90.19 72 MET A CA 1
ATOM 596 C C . MET A 1 72 ? 6.630 10.487 -11.654 1.00 90.19 72 MET A C 1
ATOM 598 O O . MET A 1 72 ? 7.152 11.039 -12.622 1.00 90.19 72 MET A O 1
ATOM 602 N N . LYS A 1 73 ? 7.296 9.625 -10.879 1.00 89.38 73 LYS A N 1
ATOM 603 C CA . LYS A 1 73 ? 8.695 9.255 -11.121 1.00 89.38 73 LYS A CA 1
ATOM 604 C C . LYS A 1 73 ? 8.872 8.557 -12.466 1.00 89.38 73 LYS A C 1
ATOM 606 O O . LYS A 1 73 ? 9.732 8.958 -13.248 1.00 89.38 73 LYS A O 1
ATOM 611 N N . LYS A 1 74 ? 8.034 7.562 -12.761 1.00 90.38 74 LYS A N 1
ATOM 612 C CA . LYS A 1 74 ? 8.095 6.771 -13.995 1.00 90.38 74 LYS A CA 1
ATOM 613 C C . LYS A 1 74 ? 7.860 7.620 -15.247 1.00 90.38 74 LYS A C 1
ATOM 615 O O . LYS A 1 74 ? 8.570 7.454 -16.234 1.00 90.38 74 LYS A O 1
ATOM 620 N N . HIS A 1 75 ? 6.911 8.553 -15.197 1.00 90.44 75 HIS A N 1
ATOM 621 C CA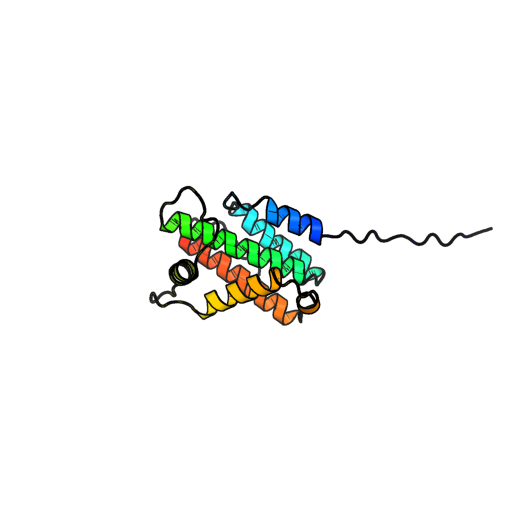 . HIS A 1 75 ? 6.534 9.401 -16.334 1.00 90.44 75 HIS A CA 1
ATOM 622 C C . HIS A 1 75 ? 7.172 10.800 -16.307 1.00 90.44 75 HIS A C 1
ATOM 624 O O . HIS A 1 75 ? 6.835 11.635 -17.144 1.00 90.44 75 HIS A O 1
ATOM 630 N N . ARG A 1 76 ? 8.094 11.066 -15.368 1.00 88.31 76 ARG A N 1
ATOM 631 C CA . ARG A 1 76 ? 8.762 12.368 -15.167 1.00 88.31 76 ARG A CA 1
ATOM 632 C C . ARG A 1 76 ? 7.777 13.540 -15.042 1.00 88.31 76 ARG A C 1
ATOM 634 O O . ARG A 1 76 ? 8.035 14.633 -15.540 1.00 88.31 76 ARG A O 1
ATOM 641 N N . GLN A 1 77 ? 6.641 13.305 -14.388 1.00 85.75 77 GLN A N 1
ATOM 642 C CA . GLN A 1 77 ? 5.634 14.334 -14.141 1.00 85.75 77 GLN A CA 1
ATOM 643 C C . GLN A 1 77 ? 5.915 15.076 -12.835 1.00 85.75 77 GLN A C 1
ATOM 645 O O . GLN A 1 77 ? 6.337 14.480 -11.846 1.00 85.75 77 GLN A O 1
ATOM 650 N N . ILE A 1 78 ? 5.664 16.385 -12.847 1.00 78.12 78 ILE A N 1
ATOM 651 C CA . ILE A 1 78 ? 5.859 17.272 -11.690 1.00 78.12 78 ILE A CA 1
ATOM 652 C C . ILE A 1 78 ? 4.592 17.333 -10.827 1.00 78.12 78 ILE A C 1
ATOM 654 O O . ILE A 1 78 ? 4.684 17.529 -9.619 1.00 78.12 78 ILE A O 1
ATOM 658 N N . SER A 1 79 ? 3.415 17.118 -11.421 1.00 76.69 79 SER A N 1
ATOM 659 C CA . SER A 1 79 ? 2.131 17.108 -10.720 1.00 76.69 79 SER A CA 1
ATOM 660 C C . SER A 1 79 ? 1.535 15.699 -10.638 1.00 76.69 79 SER A C 1
ATOM 662 O O . SER A 1 79 ? 1.631 14.933 -11.603 1.00 76.69 79 SER A O 1
ATOM 664 N N . PRO A 1 80 ? 0.896 15.340 -9.508 1.00 76.56 80 PRO A N 1
ATOM 665 C CA . PRO A 1 80 ? 0.201 14.068 -9.396 1.00 76.56 80 PRO A CA 1
ATOM 666 C C . PRO A 1 80 ? -1.063 14.056 -10.255 1.00 76.56 80 PRO A C 1
ATOM 668 O O . PRO A 1 80 ? -1.784 15.058 -10.310 1.00 76.56 80 PRO A O 1
ATOM 671 N N . PRO A 1 81 ? -1.405 12.911 -10.868 1.00 79.75 81 PRO A N 1
ATOM 672 C CA . PRO A 1 81 ? -2.717 12.746 -11.464 1.00 79.75 81 PRO A CA 1
ATOM 673 C C . PRO A 1 81 ? -3.792 12.774 -10.371 1.00 79.75 81 PRO A C 1
ATOM 675 O O . PRO A 1 81 ? -3.608 12.234 -9.276 1.00 79.75 81 PRO A O 1
ATOM 678 N N . TYR A 1 82 ? -4.943 13.378 -10.680 1.00 79.69 82 TYR A N 1
ATOM 679 C CA . TYR A 1 82 ? -6.074 13.431 -9.748 1.00 79.69 82 TYR A CA 1
ATOM 680 C C . TYR A 1 82 ? -6.593 12.029 -9.398 1.00 79.69 82 TYR A C 1
ATOM 682 O O . TYR A 1 82 ? -6.911 11.755 -8.242 1.00 79.69 82 TYR A O 1
ATOM 690 N N . THR A 1 83 ? -6.639 11.135 -10.389 1.00 84.12 83 THR A N 1
ATOM 691 C CA . THR A 1 83 ? -6.946 9.705 -10.247 1.00 84.12 83 THR A CA 1
ATOM 692 C C . THR A 1 83 ? -6.104 8.905 -11.237 1.00 84.12 83 THR A C 1
ATOM 694 O O . THR A 1 83 ? -5.703 9.426 -12.278 1.00 84.12 83 THR A O 1
ATOM 697 N N . LEU A 1 84 ? -5.822 7.646 -10.903 1.00 88.69 84 LEU A N 1
ATOM 698 C CA . LEU A 1 84 ? -5.188 6.694 -11.811 1.00 88.69 84 LEU A CA 1
ATOM 699 C C . LEU A 1 84 ? -6.276 5.824 -12.442 1.00 88.69 84 LEU A C 1
ATOM 701 O O . LEU A 1 84 ? -7.093 5.238 -11.737 1.00 88.69 84 LEU A O 1
ATOM 705 N N . SER A 1 85 ? -6.285 5.743 -13.768 1.00 91.38 85 SER A N 1
ATOM 706 C CA . SER A 1 85 ? -7.129 4.810 -14.514 1.00 91.38 85 SER A CA 1
ATOM 707 C C . SER A 1 85 ? -6.688 3.363 -14.285 1.00 91.38 85 SER A C 1
ATOM 709 O O . SER A 1 85 ? -5.522 3.099 -13.987 1.00 91.38 85 SER A O 1
ATOM 711 N N . LEU A 1 86 ? -7.591 2.406 -14.517 1.00 90.56 86 LEU A N 1
ATOM 712 C CA . LEU A 1 86 ? -7.280 0.976 -14.436 1.00 90.56 86 LEU A CA 1
ATOM 713 C C . LEU A 1 86 ? -6.058 0.590 -15.287 1.00 90.56 86 LEU A C 1
ATOM 715 O O . LEU A 1 86 ? -5.197 -0.151 -14.827 1.00 90.56 86 LEU A O 1
ATOM 719 N N . ASN A 1 87 ? -5.938 1.140 -16.498 1.00 91.12 87 ASN A N 1
ATOM 720 C CA . ASN A 1 87 ? -4.790 0.881 -17.370 1.00 91.12 87 ASN A CA 1
ATOM 721 C C . ASN A 1 87 ? -3.475 1.361 -16.744 1.00 91.12 87 ASN A C 1
ATOM 723 O O . ASN A 1 87 ? -2.480 0.643 -16.791 1.00 91.12 87 ASN A O 1
ATOM 727 N N . GLN A 1 88 ? -3.478 2.539 -16.112 1.00 92.88 88 GLN A N 1
ATOM 728 C CA . GLN A 1 88 ? -2.309 3.042 -15.388 1.00 92.88 88 GLN A CA 1
ATOM 729 C C . GLN A 1 88 ? -1.998 2.161 -14.173 1.00 92.88 88 GLN A C 1
ATOM 731 O O . GLN A 1 88 ? -0.838 1.834 -13.946 1.00 92.88 88 GLN A O 1
ATOM 736 N N . LEU A 1 89 ? -3.008 1.708 -13.424 1.00 93.25 89 LEU A N 1
ATOM 737 C CA . LEU A 1 89 ? -2.801 0.788 -12.301 1.00 93.25 89 LEU A CA 1
ATOM 738 C C . LEU A 1 89 ? -2.174 -0.533 -12.758 1.00 93.25 89 LEU A C 1
ATOM 740 O O . LEU A 1 89 ? -1.177 -0.960 -12.180 1.00 93.25 89 LEU A O 1
ATOM 744 N N . LEU A 1 90 ? -2.691 -1.142 -13.828 1.00 93.19 90 LEU A N 1
ATOM 745 C CA . LEU A 1 90 ? -2.138 -2.366 -14.418 1.00 93.19 90 LEU A CA 1
ATOM 746 C C . LEU A 1 90 ? -0.699 -2.173 -14.902 1.00 93.19 90 LEU A C 1
ATOM 748 O O . LEU A 1 90 ? 0.116 -3.085 -14.813 1.00 93.19 90 LEU A O 1
ATOM 752 N N . GLU A 1 91 ? -0.367 -0.988 -15.414 1.00 92.56 91 GLU A N 1
ATOM 753 C CA . GLU A 1 91 ? 0.983 -0.654 -15.862 1.00 92.56 91 GLU A CA 1
ATOM 754 C C . GLU A 1 91 ? 1.973 -0.478 -14.698 1.00 92.56 91 GLU A C 1
ATOM 756 O O . GLU A 1 91 ? 3.140 -0.871 -14.803 1.00 92.56 91 GLU A O 1
ATOM 761 N N . LEU A 1 92 ? 1.526 0.124 -13.595 1.00 92.31 92 LEU A N 1
ATOM 762 C CA . LEU A 1 92 ? 2.343 0.372 -12.404 1.00 92.31 92 LEU A CA 1
ATOM 763 C C . LEU A 1 92 ? 2.533 -0.893 -11.560 1.00 92.31 92 LEU A C 1
ATOM 765 O O . LEU A 1 92 ? 3.573 -1.059 -10.929 1.00 92.31 92 LEU A O 1
ATOM 769 N N . THR A 1 93 ? 1.561 -1.799 -11.578 1.00 93.50 93 THR A N 1
ATOM 770 C CA . THR A 1 93 ? 1.564 -3.022 -10.761 1.00 93.50 93 THR A CA 1
ATOM 771 C C . THR A 1 93 ? 2.147 -4.235 -11.474 1.00 93.50 93 THR A C 1
ATOM 773 O O . THR A 1 93 ? 2.203 -5.297 -10.872 1.00 93.50 93 THR A O 1
ATOM 776 N N . ARG A 1 94 ? 2.643 -4.101 -12.715 1.00 92.25 94 ARG A N 1
ATOM 777 C CA . ARG A 1 94 ? 3.235 -5.231 -13.451 1.00 92.25 94 ARG A CA 1
ATOM 778 C C . ARG A 1 94 ? 4.253 -5.999 -12.611 1.00 92.25 94 ARG A C 1
ATOM 780 O O . ARG A 1 94 ? 5.086 -5.371 -11.942 1.00 92.25 94 ARG A O 1
ATOM 787 N N . ASP A 1 95 ? 4.192 -7.323 -12.707 1.00 86.50 95 ASP A N 1
ATOM 788 C CA . ASP A 1 95 ? 5.112 -8.235 -12.036 1.00 86.50 95 ASP A CA 1
ATOM 789 C C . ASP A 1 95 ? 6.542 -8.131 -12.605 1.00 86.50 95 ASP A C 1
ATOM 791 O O . ASP A 1 95 ? 6.824 -7.385 -13.551 1.00 86.50 95 ASP A O 1
ATOM 795 N N . SER A 1 96 ? 7.475 -8.895 -12.033 1.00 79.75 96 SER A N 1
ATOM 796 C CA . SER A 1 96 ? 8.876 -8.919 -12.479 1.00 79.75 96 SER A CA 1
ATOM 797 C C . SER A 1 96 ? 9.064 -9.431 -13.913 1.00 79.75 96 SER A C 1
ATOM 799 O O . SER A 1 96 ? 10.116 -9.198 -14.507 1.00 79.75 96 SER A O 1
ATOM 801 N N . ARG A 1 97 ? 8.058 -10.104 -14.480 1.00 84.25 97 ARG A N 1
ATOM 802 C CA . ARG A 1 97 ? 8.034 -10.611 -15.859 1.00 84.25 97 ARG A CA 1
ATOM 803 C C . ARG A 1 97 ? 7.314 -9.654 -16.815 1.00 84.25 97 ARG A C 1
ATOM 805 O O . ARG A 1 97 ? 7.282 -9.900 -18.018 1.00 84.25 97 ARG A O 1
ATOM 812 N N . GLY A 1 98 ? 6.779 -8.544 -16.306 1.00 85.25 98 GLY A N 1
ATOM 813 C CA . GLY A 1 98 ? 6.069 -7.531 -17.077 1.00 85.25 98 GLY A CA 1
ATOM 814 C C . GLY A 1 98 ? 4.596 -7.852 -17.341 1.00 85.25 98 GLY A C 1
ATOM 815 O O . GLY A 1 98 ? 3.973 -7.139 -18.134 1.00 85.25 98 GLY A O 1
ATOM 816 N N . HIS A 1 99 ? 4.031 -8.877 -16.701 1.00 89.56 99 HIS A N 1
ATOM 817 C CA . HIS A 1 99 ? 2.616 -9.219 -16.817 1.00 89.56 99 HIS A CA 1
ATOM 818 C C . HIS A 1 99 ? 1.755 -8.350 -15.888 1.00 89.56 99 HIS A C 1
ATOM 820 O O . HIS A 1 99 ? 2.227 -7.942 -14.825 1.00 89.56 99 HIS A O 1
ATOM 826 N N . PRO A 1 100 ? 0.499 -8.044 -16.264 1.00 88.44 100 PRO A N 1
ATOM 827 C CA . PRO A 1 100 ? -0.421 -7.334 -15.381 1.00 88.44 100 PRO A CA 1
ATOM 828 C C . PRO A 1 100 ? -0.694 -8.133 -14.100 1.00 88.44 100 PRO A C 1
ATOM 830 O O . PRO A 1 100 ? -1.141 -9.277 -14.169 1.00 88.44 100 PRO A O 1
ATOM 833 N N . ASP A 1 101 ? -0.469 -7.517 -12.939 1.00 93.44 101 ASP A N 1
ATOM 834 C CA . ASP A 1 101 ? -0.779 -8.120 -11.642 1.00 93.44 101 ASP A CA 1
ATOM 835 C C . ASP A 1 101 ? -2.222 -7.792 -11.239 1.00 93.44 101 ASP A C 1
ATOM 837 O O . ASP A 1 101 ? -2.517 -6.821 -10.534 1.00 93.44 101 ASP A O 1
ATOM 841 N N . LEU A 1 102 ? -3.148 -8.617 -11.726 1.00 92.81 102 LEU A N 1
ATOM 842 C CA . LEU A 1 102 ? -4.570 -8.485 -11.415 1.00 92.81 102 LEU A CA 1
ATOM 843 C C . LEU A 1 102 ? -4.865 -8.701 -9.932 1.00 92.81 102 LEU A C 1
ATOM 845 O O . LEU A 1 102 ? -5.839 -8.150 -9.427 1.00 92.81 102 LEU A O 1
ATOM 849 N N . GLU A 1 103 ? -4.044 -9.480 -9.229 1.00 93.94 103 GLU A N 1
ATOM 850 C CA . GLU A 1 103 ? -4.264 -9.766 -7.817 1.00 93.94 103 GLU A CA 1
ATOM 851 C C . GLU A 1 103 ? -3.992 -8.519 -6.971 1.00 93.94 103 GLU A C 1
ATOM 853 O O . GLU A 1 103 ? -4.796 -8.154 -6.110 1.00 93.94 103 GLU A O 1
ATOM 858 N N . THR A 1 104 ? -2.889 -7.822 -7.252 1.00 94.94 104 THR A N 1
ATOM 859 C CA . THR A 1 104 ? -2.582 -6.533 -6.628 1.00 94.94 104 THR A CA 1
ATOM 860 C C . THR A 1 104 ? -3.638 -5.494 -6.979 1.00 94.94 104 THR A C 1
ATOM 862 O O . THR A 1 104 ? -4.137 -4.819 -6.080 1.00 94.94 104 THR A O 1
ATOM 865 N N . VAL A 1 105 ? -4.048 -5.393 -8.248 1.00 95.00 105 VAL A N 1
ATOM 866 C CA . VAL A 1 105 ? -5.085 -4.428 -8.640 1.00 95.00 105 VAL A CA 1
ATOM 867 C C . VAL A 1 105 ? -6.414 -4.705 -7.942 1.00 95.00 105 VAL A C 1
ATOM 869 O O . VAL A 1 105 ? -7.003 -3.790 -7.368 1.00 95.00 105 VAL A O 1
ATOM 872 N N . ASN A 1 106 ? -6.856 -5.962 -7.913 1.00 95.12 106 ASN A N 1
ATOM 873 C CA . ASN A 1 106 ? -8.093 -6.348 -7.243 1.00 95.12 106 ASN A CA 1
ATOM 874 C C . ASN A 1 106 ? -8.045 -6.053 -5.737 1.00 95.12 106 ASN A C 1
ATOM 876 O O . ASN A 1 106 ? -9.023 -5.578 -5.163 1.00 95.12 106 ASN A O 1
ATOM 880 N N . PHE A 1 107 ? -6.897 -6.279 -5.096 1.00 95.88 107 PHE A N 1
ATOM 881 C CA . PHE A 1 107 ? -6.690 -5.931 -3.692 1.00 95.88 107 PHE A CA 1
ATOM 882 C C . PHE A 1 107 ? -6.853 -4.426 -3.431 1.00 95.88 107 PHE A C 1
ATOM 884 O O . PHE A 1 107 ? -7.573 -4.040 -2.510 1.00 95.88 107 PHE A O 1
ATOM 891 N N . MET A 1 108 ? -6.235 -3.577 -4.257 1.00 95.00 108 MET A N 1
ATOM 892 C CA . MET A 1 108 ? -6.341 -2.118 -4.126 1.00 95.00 108 MET A CA 1
ATOM 893 C C . MET A 1 108 ? -7.783 -1.639 -4.312 1.00 95.00 108 MET A C 1
ATOM 895 O O . MET A 1 108 ? -8.282 -0.870 -3.494 1.00 95.00 108 MET A O 1
ATOM 899 N N . GLU A 1 109 ? -8.467 -2.115 -5.357 1.00 93.50 109 GLU A N 1
ATOM 900 C CA . GLU A 1 109 ? -9.860 -1.732 -5.611 1.00 93.50 109 GLU A CA 1
ATOM 901 C C . GLU A 1 109 ? -10.805 -2.246 -4.522 1.00 93.50 109 GLU A C 1
ATOM 903 O O . GLU A 1 109 ? -11.745 -1.546 -4.155 1.00 93.50 109 GLU A O 1
ATOM 908 N N . SER A 1 110 ? -10.530 -3.416 -3.938 1.00 93.19 110 SER A N 1
ATOM 909 C CA . SER A 1 110 ? -11.309 -3.943 -2.812 1.00 93.19 110 SER A CA 1
ATOM 910 C C . SER A 1 110 ? -11.192 -3.048 -1.578 1.00 93.19 110 SER A C 1
ATOM 912 O O . SER A 1 110 ? -12.204 -2.691 -0.978 1.00 93.19 110 SER A O 1
ATOM 914 N N . ILE A 1 111 ? -9.975 -2.626 -1.217 1.00 93.19 111 ILE A N 1
ATOM 915 C CA . ILE A 1 111 ? -9.769 -1.672 -0.116 1.00 93.19 111 ILE A CA 1
ATOM 916 C C . ILE A 1 111 ? -10.470 -0.346 -0.426 1.00 93.19 111 ILE A C 1
ATOM 918 O O . ILE A 1 111 ? -11.194 0.185 0.420 1.00 93.19 111 ILE A O 1
ATOM 922 N N . ARG A 1 112 ? -10.297 0.181 -1.645 1.00 92.44 112 ARG A N 1
ATOM 923 C CA . ARG A 1 112 ? -10.924 1.437 -2.063 1.00 92.44 112 ARG A CA 1
ATOM 924 C C . ARG A 1 112 ? -12.445 1.352 -1.992 1.00 92.44 112 ARG A C 1
ATOM 926 O O . ARG A 1 112 ? -13.082 2.306 -1.548 1.00 92.44 112 ARG A O 1
ATOM 933 N N . PHE A 1 113 ? -13.026 0.227 -2.394 1.00 90.94 113 PHE A N 1
ATOM 934 C CA . PHE A 1 113 ? -14.455 -0.026 -2.280 1.00 90.94 113 PHE A CA 1
ATOM 935 C C . PHE A 1 113 ? -14.909 -0.019 -0.817 1.00 90.94 113 PHE A C 1
ATOM 937 O O . PHE A 1 113 ? -15.824 0.728 -0.483 1.00 90.94 113 PHE A O 1
ATOM 944 N N . LEU A 1 114 ? -14.236 -0.761 0.070 1.00 89.94 114 LEU A N 1
ATOM 945 C CA . LEU A 1 114 ? -14.576 -0.811 1.499 1.00 89.94 114 LEU A CA 1
ATOM 946 C C . LEU A 1 114 ? -14.540 0.579 2.154 1.00 89.94 114 LEU A C 1
ATOM 948 O O . LEU A 1 114 ? -15.438 0.938 2.912 1.00 89.94 114 LEU A O 1
ATOM 952 N N . VAL A 1 115 ? -13.534 1.389 1.816 1.00 90.06 115 VAL A N 1
ATOM 953 C CA . VAL A 1 115 ? -13.378 2.752 2.348 1.00 90.06 115 VAL A CA 1
ATOM 954 C C . VAL A 1 115 ? -14.449 3.714 1.832 1.00 90.06 115 VAL A C 1
ATOM 956 O O . VAL A 1 115 ? -14.884 4.599 2.566 1.00 90.06 115 VAL A O 1
ATOM 959 N N . ASN A 1 116 ? -14.855 3.586 0.566 1.00 87.50 116 ASN A N 1
ATOM 960 C CA . ASN A 1 116 ? -15.803 4.511 -0.062 1.00 87.50 116 ASN A CA 1
ATOM 961 C C . ASN A 1 116 ? -17.253 4.016 -0.031 1.00 87.50 116 ASN A C 1
ATOM 963 O O . ASN A 1 116 ? -18.135 4.737 -0.503 1.00 87.50 116 ASN A O 1
ATOM 967 N N . SER A 1 117 ? -17.507 2.815 0.490 1.00 85.62 117 SER A N 1
ATOM 968 C CA . SER A 1 117 ? -18.859 2.280 0.545 1.00 85.62 117 SER A CA 1
ATOM 969 C C . SER A 1 117 ? -19.730 3.104 1.500 1.00 85.62 117 SER A C 1
ATOM 971 O O . SER A 1 117 ? -19.308 3.367 2.628 1.00 85.62 117 SER A O 1
ATOM 973 N N . PRO A 1 118 ? -20.948 3.497 1.081 1.00 76.56 118 PRO A N 1
ATOM 974 C CA . PRO A 1 118 ? -21.915 4.152 1.959 1.00 76.56 118 PRO A CA 1
ATOM 975 C C . PRO A 1 118 ? -22.557 3.179 2.960 1.00 76.56 118 PRO A C 1
ATOM 977 O O . PRO A 1 118 ? -23.268 3.612 3.864 1.00 76.56 118 PRO A O 1
ATOM 980 N N . ASP A 1 119 ? -22.347 1.872 2.788 1.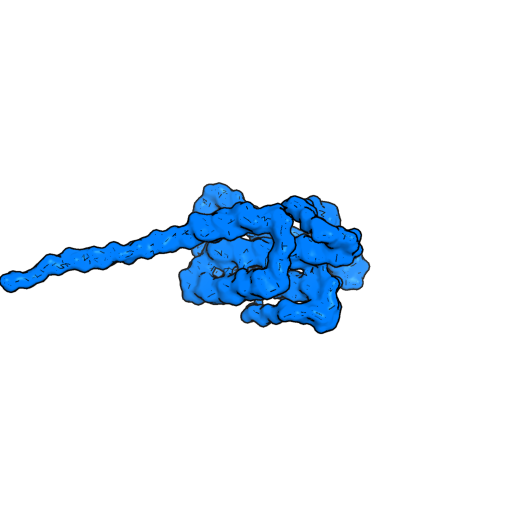00 81.38 119 ASP A N 1
ATOM 981 C CA . ASP A 1 119 ? -22.899 0.851 3.667 1.00 81.38 119 ASP A CA 1
ATOM 982 C C . ASP A 1 119 ? -22.053 0.702 4.939 1.00 81.38 119 ASP A C 1
ATOM 984 O O . ASP A 1 119 ? -20.996 0.066 4.938 1.00 81.38 119 ASP A O 1
ATOM 988 N N . MET A 1 120 ? -22.559 1.260 6.040 1.00 69.75 120 MET A N 1
ATOM 989 C CA . MET A 1 120 ? -21.935 1.188 7.365 1.00 69.75 120 MET A CA 1
ATOM 990 C C . MET A 1 120 ? -21.815 -0.253 7.888 1.00 69.75 120 MET A C 1
ATOM 992 O O . MET A 1 120 ? -20.999 -0.513 8.773 1.00 69.75 120 MET A O 1
ATOM 996 N N . ALA A 1 121 ? -22.578 -1.214 7.346 1.00 72.62 121 ALA A N 1
ATOM 997 C CA . ALA A 1 121 ? -22.425 -2.626 7.696 1.00 72.62 121 ALA A CA 1
ATOM 998 C C . ALA A 1 121 ? -21.072 -3.189 7.232 1.00 72.62 121 ALA A C 1
ATOM 1000 O O . ALA A 1 121 ? -20.516 -4.068 7.886 1.00 72.62 121 ALA A O 1
ATOM 1001 N N . LEU A 1 122 ? -20.490 -2.643 6.159 1.00 68.94 122 LEU A N 1
ATOM 1002 C CA . LEU A 1 122 ? -19.149 -3.010 5.691 1.00 68.94 122 LEU A CA 1
ATOM 1003 C C . LEU A 1 122 ? -18.030 -2.386 6.534 1.00 68.94 122 LEU A C 1
ATOM 1005 O O . LEU A 1 122 ? -16.867 -2.762 6.388 1.00 68.94 122 LEU A O 1
ATOM 1009 N N . HIS A 1 123 ? -18.371 -1.451 7.424 1.00 69.19 123 HIS A N 1
ATOM 1010 C CA . HIS A 1 123 ? -17.454 -0.876 8.411 1.00 69.19 123 HIS A CA 1
ATOM 1011 C C . HIS A 1 123 ? -17.516 -1.600 9.756 1.00 69.19 123 HIS A C 1
ATOM 1013 O O . HIS A 1 123 ? -16.830 -1.193 10.696 1.00 69.19 123 HIS A O 1
ATOM 1019 N N . GLN A 1 124 ? -18.309 -2.676 9.855 1.00 71.19 124 GLN A N 1
ATOM 1020 C CA . GLN A 1 124 ? -18.286 -3.545 11.023 1.00 71.19 124 GLN A CA 1
ATOM 1021 C C . GLN A 1 124 ? -16.883 -4.123 11.263 1.00 71.19 124 GLN A C 1
ATOM 1023 O O . GLN A 1 124 ? -16.091 -4.250 10.322 1.00 71.19 124 GLN A O 1
ATOM 1028 N N . PRO A 1 125 ? -16.566 -4.484 12.520 1.00 70.69 125 PRO A N 1
ATOM 1029 C CA . PRO A 1 125 ? -15.271 -5.042 12.867 1.00 70.69 125 PRO A CA 1
ATOM 1030 C C . PRO A 1 125 ? -14.960 -6.264 12.003 1.00 70.69 125 PRO A C 1
ATOM 1032 O O . PRO A 1 125 ? -15.666 -7.274 12.036 1.00 70.69 125 PRO A O 1
ATOM 1035 N N . MET A 1 126 ? -13.893 -6.165 11.216 1.00 82.81 126 MET A N 1
ATOM 1036 C CA . MET A 1 126 ? -13.361 -7.312 10.495 1.00 82.81 126 MET A CA 1
ATOM 1037 C C . MET A 1 126 ? -12.700 -8.252 11.508 1.00 82.81 126 MET A C 1
ATOM 1039 O O . MET A 1 126 ? -12.181 -7.807 12.531 1.00 82.81 126 MET A O 1
ATOM 1043 N N . ASN A 1 127 ? -12.671 -9.555 11.215 1.00 89.19 127 ASN A N 1
ATOM 1044 C CA . ASN A 1 127 ? -11.828 -10.474 11.976 1.00 89.19 127 ASN A CA 1
ATOM 1045 C C . ASN A 1 127 ? -10.388 -9.928 12.044 1.00 89.19 127 ASN A C 1
ATOM 1047 O O . ASN A 1 127 ? -9.804 -9.592 11.012 1.00 89.19 127 ASN A O 1
ATOM 1051 N N . GLU A 1 128 ? -9.821 -9.865 13.249 1.00 88.75 128 GLU A N 1
ATOM 1052 C CA . GLU A 1 128 ? -8.510 -9.258 13.499 1.00 88.75 128 GLU A CA 1
ATOM 1053 C C . GLU A 1 128 ? -7.404 -9.872 12.628 1.00 88.75 128 GLU A C 1
ATOM 1055 O O . GLU A 1 128 ? -6.601 -9.152 12.038 1.00 88.75 128 GLU A O 1
ATOM 1060 N N . GLY A 1 129 ? -7.403 -11.197 12.453 1.00 92.19 129 GLY A N 1
ATOM 1061 C CA . GLY A 1 129 ? -6.434 -11.884 11.599 1.00 92.19 129 GLY A CA 1
ATOM 1062 C C . GLY A 1 129 ? -6.538 -11.468 10.130 1.00 92.19 129 GLY A C 1
ATOM 1063 O O . GLY A 1 129 ? -5.519 -11.287 9.459 1.00 92.19 129 GLY A O 1
ATOM 1064 N N . HIS A 1 130 ? -7.757 -11.256 9.625 1.00 91.12 130 HIS A N 1
ATOM 1065 C CA . HIS A 1 130 ? -7.969 -10.741 8.270 1.00 91.12 130 HIS A CA 1
ATOM 1066 C C . HIS A 1 130 ? -7.506 -9.287 8.139 1.00 91.12 130 HIS A C 1
ATOM 1068 O O . HIS A 1 130 ? -6.815 -8.959 7.172 1.00 91.12 130 HIS A O 1
ATOM 1074 N N . LEU A 1 131 ? -7.812 -8.444 9.130 1.00 91.81 131 LEU A N 1
ATOM 1075 C CA . LEU A 1 131 ? -7.371 -7.051 9.164 1.00 91.81 131 LEU A CA 1
ATOM 1076 C C . LEU A 1 131 ? -5.838 -6.954 9.176 1.00 91.81 131 LEU A C 1
ATOM 1078 O O . LEU A 1 131 ? -5.264 -6.233 8.362 1.00 91.81 131 LEU A O 1
ATOM 1082 N N . ILE A 1 132 ? -5.162 -7.740 10.017 1.00 94.88 132 ILE A N 1
ATOM 1083 C CA . ILE A 1 132 ? -3.694 -7.811 10.079 1.00 94.88 132 ILE A CA 1
ATOM 1084 C C . ILE A 1 132 ? -3.102 -8.233 8.733 1.00 94.88 132 ILE A C 1
ATOM 1086 O O . ILE A 1 132 ? -2.147 -7.619 8.254 1.00 94.88 132 ILE A O 1
ATOM 1090 N N . ASN A 1 133 ? -3.650 -9.275 8.106 1.00 94.75 133 ASN A N 1
ATOM 1091 C CA . ASN A 1 133 ? -3.147 -9.757 6.821 1.00 94.75 133 ASN A CA 1
ATOM 1092 C C . ASN A 1 133 ? -3.321 -8.714 5.712 1.00 94.75 133 ASN A C 1
ATOM 1094 O O . ASN A 1 133 ? -2.421 -8.527 4.891 1.00 94.75 133 ASN A O 1
ATOM 1098 N N . MET A 1 134 ? -4.444 -7.999 5.714 1.00 94.88 134 MET A N 1
ATOM 1099 C CA . MET A 1 134 ? -4.691 -6.897 4.792 1.00 94.88 134 MET A CA 1
ATOM 1100 C C . MET A 1 134 ? -3.706 -5.743 5.014 1.00 94.88 134 MET A C 1
ATOM 1102 O O . MET A 1 134 ? -3.117 -5.265 4.046 1.00 94.88 134 MET A O 1
ATOM 1106 N N . ILE A 1 135 ? -3.463 -5.341 6.265 1.00 96.00 135 ILE A N 1
ATOM 1107 C CA . ILE A 1 135 ? -2.499 -4.282 6.597 1.00 96.00 135 ILE A CA 1
ATOM 1108 C C . ILE A 1 135 ? -1.080 -4.684 6.175 1.00 96.00 135 ILE A C 1
ATOM 1110 O O . ILE A 1 135 ? -0.392 -3.901 5.526 1.00 96.00 135 ILE A O 1
ATOM 1114 N N . ARG A 1 136 ? -0.649 -5.921 6.457 1.00 97.19 136 ARG A N 1
ATOM 1115 C CA . ARG A 1 136 ? 0.650 -6.456 6.002 1.00 97.19 136 ARG A CA 1
ATOM 1116 C C . ARG A 1 136 ? 0.792 -6.416 4.487 1.00 97.19 136 ARG A C 1
ATOM 1118 O O . ARG A 1 136 ? 1.850 -6.066 3.966 1.00 97.19 136 ARG A O 1
ATOM 1125 N N . ARG A 1 137 ? -0.272 -6.781 3.769 1.00 97.00 137 ARG A N 1
ATOM 1126 C CA . ARG A 1 137 ? -0.287 -6.746 2.305 1.00 97.00 137 ARG A CA 1
ATOM 1127 C C . ARG A 1 137 ? -0.210 -5.312 1.779 1.00 97.00 137 ARG A C 1
ATOM 1129 O O . ARG A 1 137 ? 0.539 -5.072 0.836 1.00 97.00 137 ARG A O 1
ATOM 1136 N N . ALA A 1 138 ? -0.915 -4.369 2.405 1.00 97.25 138 ALA A N 1
ATOM 1137 C CA . ALA A 1 138 ? -0.826 -2.947 2.081 1.00 97.25 138 ALA A CA 1
ATOM 1138 C C . ALA A 1 138 ? 0.583 -2.390 2.343 1.00 97.25 138 ALA A C 1
ATOM 1140 O O . ALA A 1 138 ? 1.165 -1.775 1.455 1.00 97.25 138 ALA A O 1
ATOM 1141 N N . ASP A 1 139 ? 1.168 -2.678 3.509 1.00 97.38 139 ASP A N 1
ATOM 1142 C CA . ASP A 1 139 ? 2.522 -2.252 3.881 1.00 97.38 139 ASP A CA 1
ATOM 1143 C C . ASP A 1 139 ? 3.584 -2.783 2.909 1.00 97.38 139 ASP A C 1
ATOM 1145 O O . ASP A 1 139 ? 4.434 -2.037 2.417 1.00 97.38 139 ASP A O 1
ATOM 1149 N N . LYS A 1 140 ? 3.496 -4.072 2.556 1.00 96.81 140 LYS A N 1
ATOM 1150 C CA . LYS A 1 140 ? 4.366 -4.676 1.543 1.00 96.81 140 LYS A CA 1
ATOM 1151 C C . LYS A 1 140 ? 4.213 -3.983 0.188 1.00 96.81 140 LYS A C 1
ATOM 1153 O O . LYS A 1 140 ? 5.221 -3.671 -0.436 1.00 96.81 140 LYS A O 1
ATOM 1158 N N . LEU A 1 141 ? 2.983 -3.733 -0.262 1.00 96.12 141 LEU A N 1
ATOM 1159 C CA . LEU A 1 141 ? 2.732 -3.066 -1.540 1.00 96.12 141 LEU A CA 1
ATOM 1160 C C . LEU A 1 141 ? 3.315 -1.647 -1.563 1.00 96.12 141 LEU A C 1
ATOM 1162 O O . LEU A 1 141 ? 3.968 -1.269 -2.533 1.00 96.12 141 LEU A O 1
ATOM 1166 N N . VAL A 1 142 ? 3.124 -0.876 -0.491 1.00 96.38 142 VAL A N 1
ATOM 1167 C CA . VAL A 1 142 ? 3.704 0.467 -0.346 1.00 96.38 142 VAL A CA 1
ATOM 1168 C C . VAL A 1 142 ? 5.229 0.400 -0.415 1.00 96.38 142 VAL A C 1
ATOM 1170 O O . VAL A 1 142 ? 5.836 1.144 -1.187 1.00 96.38 142 VAL A O 1
ATOM 1173 N N . TYR A 1 143 ? 5.849 -0.523 0.325 1.00 95.75 143 TYR A N 1
ATOM 1174 C CA . TYR A 1 143 ? 7.294 -0.740 0.276 1.00 95.75 143 TYR A CA 1
ATOM 1175 C C . TYR A 1 143 ? 7.781 -1.060 -1.142 1.00 95.75 143 TYR A C 1
ATOM 1177 O O . TYR A 1 143 ? 8.696 -0.401 -1.636 1.00 95.75 143 TYR A O 1
ATOM 1185 N N . ASP A 1 144 ? 7.140 -2.014 -1.820 1.00 94.31 144 ASP A N 1
ATOM 1186 C CA . ASP A 1 144 ? 7.510 -2.435 -3.173 1.00 94.31 144 ASP A CA 1
ATOM 1187 C C . ASP A 1 144 ? 7.385 -1.267 -4.175 1.00 94.31 144 ASP A C 1
ATOM 1189 O O . ASP A 1 144 ? 8.260 -1.069 -5.023 1.00 94.31 144 ASP A O 1
ATOM 1193 N N . LEU A 1 145 ? 6.342 -0.438 -4.059 1.00 94.00 145 LEU A N 1
ATOM 1194 C CA . LEU A 1 145 ? 6.152 0.756 -4.892 1.00 94.00 145 LEU A CA 1
ATOM 1195 C C . LEU A 1 145 ? 7.238 1.813 -4.651 1.00 94.00 145 LEU A C 1
ATOM 1197 O O . LEU A 1 145 ? 7.789 2.356 -5.612 1.00 94.00 145 LEU A O 1
ATOM 1201 N N . TYR A 1 146 ? 7.593 2.092 -3.395 1.00 93.38 146 TYR A N 1
ATOM 1202 C CA . TYR A 1 146 ? 8.674 3.029 -3.075 1.00 93.38 146 TYR A CA 1
ATOM 1203 C C . TYR A 1 146 ? 10.041 2.505 -3.519 1.00 93.38 146 TYR A C 1
ATOM 1205 O O . TYR A 1 146 ? 10.827 3.269 -4.083 1.00 93.38 146 TYR A O 1
ATOM 1213 N N . LEU A 1 147 ? 10.301 1.207 -3.353 1.00 93.19 147 LEU A N 1
ATOM 1214 C CA . LEU A 1 147 ? 11.514 0.557 -3.842 1.00 93.19 147 LEU A CA 1
ATOM 1215 C C . LEU A 1 147 ? 11.633 0.676 -5.366 1.00 93.19 147 LEU A C 1
ATOM 1217 O O . LEU A 1 147 ? 12.694 1.011 -5.881 1.00 93.19 147 LEU A O 1
ATOM 1221 N N . ARG A 1 148 ? 10.538 0.486 -6.107 1.00 91.06 148 ARG A N 1
ATOM 1222 C CA . ARG A 1 148 ? 10.520 0.684 -7.568 1.00 91.06 148 ARG A CA 1
ATOM 1223 C C . ARG A 1 148 ? 10.656 2.150 -7.984 1.00 91.06 148 ARG A C 1
ATOM 1225 O O . ARG A 1 148 ? 11.137 2.422 -9.080 1.00 91.06 148 ARG A O 1
ATOM 1232 N N . SER A 1 149 ? 10.232 3.081 -7.133 1.00 89.19 149 SER A N 1
ATOM 1233 C CA . SER A 1 149 ? 10.273 4.524 -7.407 1.00 89.19 149 SER A CA 1
ATOM 1234 C C . SER A 1 149 ? 11.647 5.148 -7.166 1.00 89.19 149 SER A C 1
ATOM 1236 O O . SER A 1 149 ? 12.055 6.030 -7.920 1.00 89.19 149 SER A O 1
ATOM 1238 N N . TYR A 1 150 ? 12.338 4.720 -6.105 1.00 88.62 150 TYR A N 1
ATOM 1239 C CA . TYR A 1 150 ? 13.576 5.341 -5.614 1.00 88.62 150 TYR A CA 1
ATOM 1240 C C . TYR A 1 150 ? 14.772 4.377 -5.574 1.00 88.62 150 TYR A C 1
ATOM 1242 O O . TYR A 1 150 ? 15.888 4.793 -5.271 1.00 88.62 150 TYR A O 1
ATOM 1250 N N . GLY A 1 151 ? 14.580 3.090 -5.871 1.00 88.69 151 GLY A N 1
ATOM 1251 C CA . GLY A 1 151 ? 15.635 2.085 -5.760 1.00 88.69 151 GLY A CA 1
ATOM 1252 C C . GLY A 1 151 ? 16.191 2.011 -4.337 1.00 88.69 151 GLY A C 1
ATOM 1253 O O . GLY A 1 151 ? 15.445 2.040 -3.359 1.00 88.69 151 GLY A O 1
ATOM 1254 N N . ALA A 1 15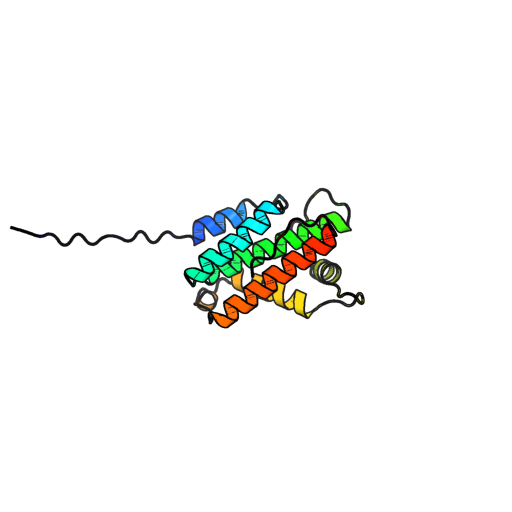2 ? 17.519 1.963 -4.220 1.00 83.62 152 ALA A N 1
ATOM 1255 C CA . ALA A 1 152 ? 18.217 1.920 -2.934 1.00 83.62 152 ALA A CA 1
ATOM 1256 C C . ALA A 1 152 ? 18.020 3.185 -2.073 1.00 83.62 152 ALA A C 1
ATOM 1258 O O . ALA A 1 152 ? 18.294 3.156 -0.876 1.00 83.62 152 ALA A O 1
ATOM 1259 N N . GLU A 1 153 ? 17.531 4.285 -2.653 1.00 83.88 153 GLU A N 1
ATOM 1260 C CA . GLU A 1 153 ? 17.249 5.529 -1.930 1.00 83.88 153 GLU A CA 1
ATOM 1261 C C . GLU A 1 153 ? 15.855 5.544 -1.286 1.00 83.88 153 GLU A C 1
ATOM 1263 O O . GLU A 1 153 ? 15.482 6.530 -0.644 1.00 83.88 153 GLU A O 1
ATOM 1268 N N . ALA A 1 154 ? 15.064 4.477 -1.446 1.00 85.06 154 ALA A N 1
ATOM 1269 C CA . ALA A 1 154 ? 13.761 4.359 -0.809 1.00 85.06 154 ALA A CA 1
ATOM 1270 C C . ALA A 1 154 ? 13.907 4.422 0.721 1.00 85.06 154 ALA A C 1
ATOM 1272 O O . ALA A 1 154 ? 14.464 3.526 1.352 1.00 85.06 154 ALA A O 1
ATOM 1273 N N . ARG A 1 155 ? 13.386 5.494 1.330 1.00 89.25 155 ARG A N 1
ATOM 1274 C CA . ARG A 1 155 ? 13.442 5.707 2.790 1.00 89.25 155 ARG A CA 1
ATOM 1275 C C . ARG A 1 155 ? 12.253 5.115 3.546 1.00 89.25 155 ARG A C 1
ATOM 1277 O O . ARG A 1 155 ? 12.230 5.185 4.772 1.00 89.25 155 ARG A O 1
ATOM 1284 N N . TYR A 1 156 ? 11.284 4.547 2.830 1.00 92.50 156 TYR A N 1
ATOM 1285 C CA . TYR A 1 156 ? 10.124 3.901 3.429 1.00 92.50 156 TYR A CA 1
ATOM 1286 C C . TYR A 1 156 ? 10.553 2.631 4.171 1.00 92.50 156 TYR A C 1
ATOM 1288 O O . TYR A 1 156 ? 11.254 1.780 3.620 1.00 92.50 156 TYR A O 1
ATOM 1296 N N . LYS A 1 157 ? 10.115 2.498 5.422 1.00 93.56 157 LYS A N 1
ATOM 1297 C CA . LYS A 1 157 ? 10.387 1.353 6.288 1.00 93.56 157 LYS A CA 1
ATOM 1298 C C . LYS A 1 157 ? 9.087 0.604 6.555 1.00 93.56 157 LYS A C 1
ATOM 1300 O O . LYS A 1 157 ? 8.123 1.178 7.055 1.00 93.56 157 LYS A O 1
ATOM 1305 N N . ARG A 1 158 ? 9.108 -0.697 6.263 1.00 93.00 158 ARG A N 1
ATOM 1306 C CA . ARG A 1 158 ? 8.054 -1.651 6.630 1.00 93.00 158 ARG A CA 1
ATOM 1307 C C . ARG A 1 158 ? 7.707 -1.528 8.116 1.00 93.00 158 ARG A C 1
ATOM 1309 O O . ARG A 1 158 ? 8.607 -1.456 8.955 1.00 93.00 158 ARG A O 1
ATOM 1316 N N . VAL A 1 159 ? 6.415 -1.528 8.416 1.00 90.69 159 VAL A N 1
ATOM 1317 C CA . VAL A 1 159 ? 5.856 -1.433 9.773 1.00 90.69 159 VAL A CA 1
ATOM 1318 C C . VAL A 1 159 ? 5.329 -2.793 10.253 1.00 90.69 159 VAL A C 1
ATOM 1320 O O . VAL A 1 159 ? 5.367 -3.065 11.455 1.00 90.69 159 VAL A O 1
ATOM 1323 N N . PHE A 1 160 ? 4.879 -3.649 9.327 1.00 87.50 160 PHE A N 1
ATOM 1324 C CA . PHE A 1 160 ? 4.207 -4.929 9.575 1.00 87.50 160 PHE A CA 1
ATOM 1325 C C . PHE A 1 160 ? 4.846 -6.128 8.860 1.00 87.50 160 PHE A C 1
ATOM 1327 O O . PHE A 1 160 ? 5.568 -5.961 7.843 1.00 87.50 160 PHE A O 1
#